Protein AF-A0A936SMJ1-F1 (afdb_monomer)

Secondary structure (DSSP, 8-state):
-EEEEES-EEEE--TT--EEEEEEEEES-EEESS--EEEEE---SSS-EEEEEEETT--EEEEEEEEES-EEEE--

Foldseek 3Di:
DAEDAAEEAEAADAQPDWEKEKEKEAAEEEEEPADWAWPDWAPDPDSITITITTGHHDYHYHYYYYYHYYYYYHHD

Solvent-accessible surface area (backbone atoms only — not comparable to full-atom values): 4120 Å² total; per-residue (Å²): 124,49,77,44,64,74,45,62,50,76,44,72,44,64,90,84,52,42,24,32,38,40,41,35,29,27,58,59,52,80,49,60,72,58,76,63,50,75,77,42,73,56,85,40,98,58,74,49,34,38,40,32,27,34,23,72,87,40,88,48,75,49,43,38,39,24,38,43,21,33,42,37,40,34,65,112

pLDDT: mean 90.18, std 7.84, range [62.94, 96.5]

Sequence (76 aa):
MFGTSNGSIRLALPQDTSCTVSATYGFGKFNSDLPVETLTENISEGPVKITVGRIGSGDAILRVTTINGSISIKKP

Nearest PDB structures (foldseek):
  5u1r-assembly1_C  TM=3.974E-01  e=9.872E+00  Homo sapiens

Radius of gyration: 11.6 Å; Cα contacts (8 Å, |Δi|>4): 202; chains: 1; bounding box: 32×19×30 Å

Structure (mmCIF, N/CA/C/O backbone):
data_AF-A0A936SMJ1-F1
#
_entry.id   AF-A0A936SMJ1-F1
#
loop_
_atom_site.group_PDB
_atom_site.id
_atom_site.type_symbol
_atom_site.label_atom_id
_atom_site.label_alt_id
_atom_site.label_comp_id
_atom_site.label_asym_id
_atom_site.label_entity_id
_atom_site.label_seq_id
_atom_site.pdbx_PDB_ins_code
_atom_site.Cartn_x
_atom_site.Cartn_y
_atom_site.Cartn_z
_atom_site.occupancy
_atom_site.B_iso_or_equiv
_atom_site.auth_seq_id
_atom_site.auth_comp_id
_atom_site.auth_asym_id
_atom_site.auth_atom_id
_atom_site.pdbx_PDB_model_num
ATOM 1 N N . MET A 1 1 ? 0.569 -11.909 0.820 1.00 80.38 1 MET A N 1
ATOM 2 C CA . MET A 1 1 ? 1.317 -10.990 -0.068 1.00 80.38 1 MET A CA 1
ATOM 3 C C . MET A 1 1 ? 0.717 -11.114 -1.453 1.00 80.38 1 MET A C 1
ATOM 5 O O . MET A 1 1 ? 0.522 -12.241 -1.889 1.00 80.38 1 MET A O 1
ATOM 9 N N . PHE A 1 2 ? 0.405 -9.995 -2.106 1.00 91.25 2 PHE A N 1
ATOM 10 C CA . PHE A 1 2 ? -0.116 -9.971 -3.478 1.00 91.25 2 PHE A CA 1
ATOM 11 C C . PHE A 1 2 ? 0.886 -9.261 -4.387 1.00 91.25 2 PHE A C 1
ATOM 13 O O . PHE A 1 2 ? 1.398 -8.205 -4.016 1.00 91.25 2 PHE A O 1
ATOM 20 N N . GLY A 1 3 ? 1.183 -9.833 -5.554 1.00 94.50 3 GLY A N 1
ATOM 21 C CA . GLY A 1 3 ? 2.231 -9.319 -6.429 1.00 94.50 3 GLY A CA 1
ATOM 22 C C . GLY A 1 3 ? 1.983 -9.602 -7.905 1.00 94.50 3 GLY A C 1
ATOM 23 O O . GLY A 1 3 ? 1.506 -10.678 -8.254 1.00 94.50 3 GLY A O 1
ATOM 24 N N . THR A 1 4 ? 2.332 -8.647 -8.764 1.00 94.19 4 THR A N 1
ATOM 25 C CA . THR A 1 4 ? 2.443 -8.843 -10.219 1.00 94.19 4 THR A CA 1
ATOM 26 C C . THR A 1 4 ? 3.562 -7.971 -10.783 1.00 94.19 4 THR A C 1
ATOM 28 O O . THR A 1 4 ? 3.906 -6.954 -10.198 1.00 94.19 4 THR A O 1
ATOM 31 N N . SER A 1 5 ? 4.134 -8.324 -11.929 1.00 91.62 5 SER A N 1
ATOM 32 C CA . SER A 1 5 ? 5.074 -7.437 -12.633 1.00 91.62 5 SER A CA 1
ATOM 33 C C . SER A 1 5 ? 4.353 -6.522 -13.622 1.00 91.62 5 SER A C 1
ATOM 35 O O . SER A 1 5 ? 4.771 -5.387 -13.827 1.00 91.62 5 SER A O 1
ATOM 37 N N . ASN A 1 6 ? 3.242 -6.992 -14.195 1.00 92.81 6 ASN A N 1
ATOM 38 C CA . ASN A 1 6 ? 2.449 -6.272 -15.184 1.00 92.81 6 ASN A CA 1
ATOM 39 C C . ASN A 1 6 ? 0.972 -6.370 -14.809 1.00 92.81 6 ASN A C 1
ATOM 41 O O . ASN A 1 6 ? 0.398 -7.460 -14.778 1.00 92.81 6 ASN A O 1
ATOM 45 N N . GLY A 1 7 ? 0.361 -5.228 -14.518 1.00 93.56 7 GLY A N 1
ATOM 46 C CA . GLY A 1 7 ? -1.042 -5.138 -14.141 1.00 93.56 7 GLY A CA 1
ATOM 47 C C . GLY A 1 7 ? -1.259 -4.326 -12.871 1.00 93.56 7 GLY A C 1
ATOM 48 O O . GLY A 1 7 ? -0.392 -4.196 -12.004 1.00 93.56 7 GLY A O 1
ATOM 49 N N . SER A 1 8 ? -2.461 -3.765 -12.769 1.00 95.31 8 SER A N 1
ATOM 50 C CA . SER A 1 8 ? -2.888 -3.052 -11.568 1.00 95.31 8 SER A CA 1
ATOM 51 C C . SER A 1 8 ? -3.496 -4.021 -10.561 1.00 95.31 8 SER A C 1
ATOM 53 O O . SER A 1 8 ? -4.240 -4.924 -10.941 1.00 95.31 8 SER A O 1
ATOM 55 N N . ILE A 1 9 ? -3.225 -3.798 -9.279 1.00 96.31 9 ILE A N 1
ATOM 56 C CA . ILE A 1 9 ? -3.831 -4.560 -8.186 1.00 96.31 9 ILE A CA 1
ATOM 57 C C . ILE A 1 9 ? -4.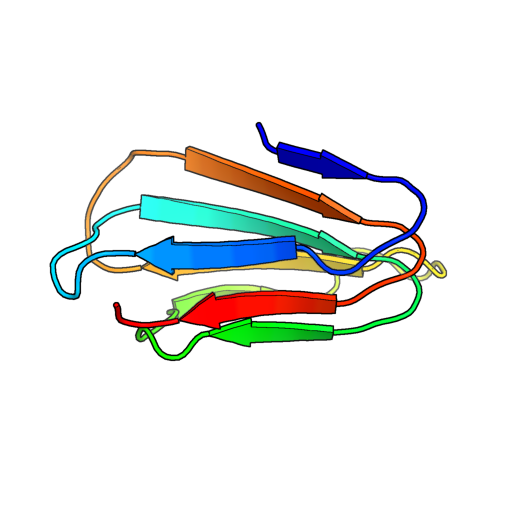957 -3.720 -7.589 1.00 96.31 9 ILE A C 1
ATOM 59 O O . ILE A 1 9 ? -4.752 -2.566 -7.207 1.00 96.31 9 ILE A O 1
ATOM 63 N N . ARG A 1 10 ? -6.153 -4.305 -7.511 1.00 96.00 10 ARG A N 1
ATOM 64 C CA . ARG A 1 10 ? -7.332 -3.696 -6.892 1.00 96.00 10 ARG A CA 1
ATOM 65 C C . ARG A 1 10 ? -7.769 -4.563 -5.723 1.00 96.00 10 ARG A C 1
ATOM 67 O O . ARG A 1 10 ? -7.998 -5.753 -5.908 1.00 96.00 10 ARG A O 1
ATOM 74 N N . LEU A 1 11 ? -7.866 -3.968 -4.542 1.00 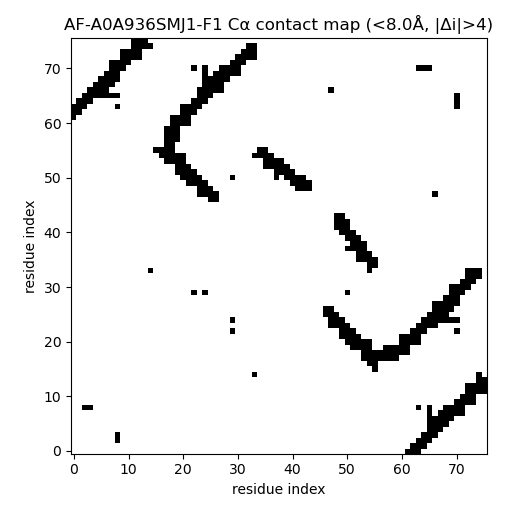94.56 11 LEU A N 1
ATOM 75 C CA . LEU A 1 11 ? -8.299 -4.642 -3.324 1.00 94.56 11 LEU A CA 1
ATOM 76 C C . LEU A 1 11 ? -9.587 -3.992 -2.833 1.00 94.56 11 LEU A C 1
ATOM 78 O O . LEU A 1 11 ? -9.632 -2.773 -2.686 1.00 94.56 11 LEU A O 1
ATOM 82 N N . ALA A 1 12 ? -10.609 -4.804 -2.580 1.00 95.06 12 ALA A N 1
ATOM 83 C CA . ALA A 1 12 ? -11.802 -4.381 -1.859 1.00 95.06 12 ALA A CA 1
ATOM 84 C C . ALA A 1 12 ? -11.609 -4.738 -0.383 1.00 95.06 12 ALA A C 1
ATOM 86 O O . ALA A 1 12 ? -11.442 -5.913 -0.056 1.00 95.06 12 ALA A O 1
ATOM 87 N N . LEU A 1 13 ? -11.570 -3.732 0.488 1.00 93.44 13 LEU A N 1
ATOM 88 C CA . LEU A 1 13 ? -11.362 -3.907 1.925 1.00 93.44 13 LEU A CA 1
ATOM 89 C C . LEU A 1 13 ? -12.567 -3.346 2.696 1.00 93.44 13 LEU A C 1
ATOM 91 O O . LEU A 1 13 ? -13.005 -2.235 2.383 1.00 93.44 13 LEU A O 1
ATOM 95 N N . PRO A 1 14 ? -13.095 -4.069 3.703 1.00 92.94 14 PRO A N 1
ATOM 96 C CA . PRO A 1 14 ? -14.145 -3.561 4.586 1.00 92.94 14 PRO A CA 1
ATOM 97 C C . PRO A 1 14 ? -13.792 -2.209 5.221 1.00 92.94 14 PRO A C 1
ATOM 99 O O . PRO A 1 14 ? -12.620 -1.910 5.458 1.00 92.94 14 PRO A O 1
ATOM 102 N N . GLN A 1 15 ? -14.798 -1.388 5.529 1.00 90.38 15 GLN A N 1
ATOM 103 C CA . GLN A 1 15 ? -14.584 -0.048 6.093 1.00 90.38 15 GLN A CA 1
ATOM 104 C C . GLN A 1 15 ? -13.923 -0.069 7.483 1.00 90.38 15 GLN A C 1
ATOM 106 O O . GLN A 1 15 ? -13.220 0.875 7.837 1.00 90.38 15 GLN A O 1
ATOM 111 N N . ASP A 1 16 ? -14.130 -1.136 8.245 1.00 92.50 16 ASP A N 1
ATOM 112 C CA . ASP A 1 16 ? -13.559 -1.395 9.568 1.00 92.50 16 ASP A CA 1
ATOM 113 C C . ASP A 1 16 ? -12.198 -2.112 9.510 1.00 92.50 16 ASP A C 1
ATOM 115 O O . ASP A 1 16 ? -11.666 -2.534 10.538 1.00 92.50 16 ASP A O 1
ATOM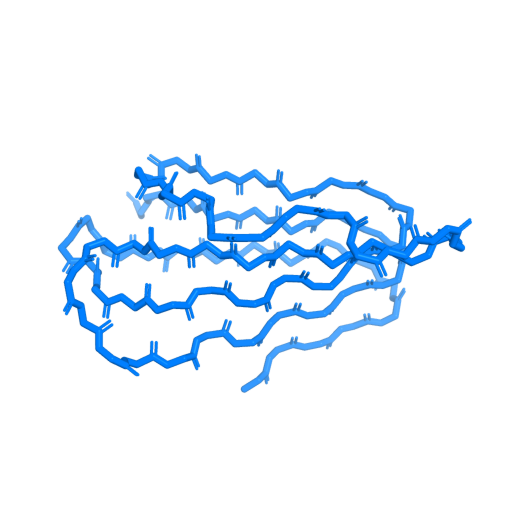 119 N N . THR A 1 17 ? -11.603 -2.232 8.317 1.00 93.44 17 THR A N 1
ATOM 120 C CA . THR A 1 17 ? -10.267 -2.815 8.154 1.00 93.44 17 THR A CA 1
ATOM 121 C C . THR A 1 17 ? -9.245 -2.068 9.003 1.00 93.44 17 THR A C 1
ATOM 123 O O . THR A 1 17 ? -9.172 -0.841 8.987 1.00 93.44 17 THR A O 1
ATOM 126 N N . SER A 1 18 ? -8.402 -2.834 9.693 1.00 94.75 18 SER A N 1
ATOM 127 C CA . SER A 1 18 ? -7.386 -2.319 10.603 1.00 94.75 18 SER A CA 1
ATOM 128 C C . SER A 1 18 ? -6.051 -3.016 10.319 1.00 94.75 18 SER A C 1
ATOM 130 O O . SER A 1 18 ? -5.864 -4.181 10.673 1.00 94.75 18 SER A O 1
ATOM 132 N N . CYS A 1 19 ? -5.149 -2.355 9.589 1.00 94.25 19 CYS A N 1
ATOM 133 C CA . CYS A 1 19 ? -3.877 -2.929 9.148 1.00 94.25 19 CYS A CA 1
ATOM 134 C C . CYS A 1 19 ? -2.839 -1.869 8.749 1.00 94.25 19 CY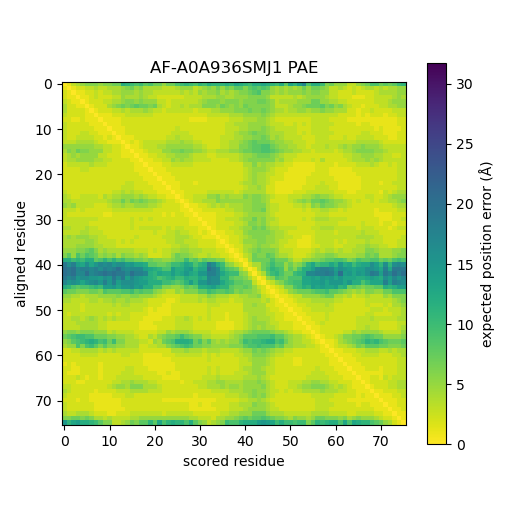S A C 1
ATOM 136 O O . CYS A 1 19 ? -3.164 -0.736 8.408 1.00 94.25 19 CYS A O 1
ATOM 138 N N . THR A 1 20 ? -1.574 -2.268 8.703 1.00 95.19 20 THR A N 1
ATOM 139 C CA . THR A 1 20 ? -0.501 -1.535 8.029 1.00 95.19 20 THR A CA 1
ATOM 140 C C . THR A 1 20 ? -0.369 -2.032 6.591 1.00 95.19 20 THR A C 1
ATOM 142 O O . THR A 1 20 ? -0.164 -3.220 6.342 1.00 95.19 20 THR A O 1
ATOM 145 N N . VAL A 1 21 ? -0.450 -1.125 5.628 1.00 94.25 21 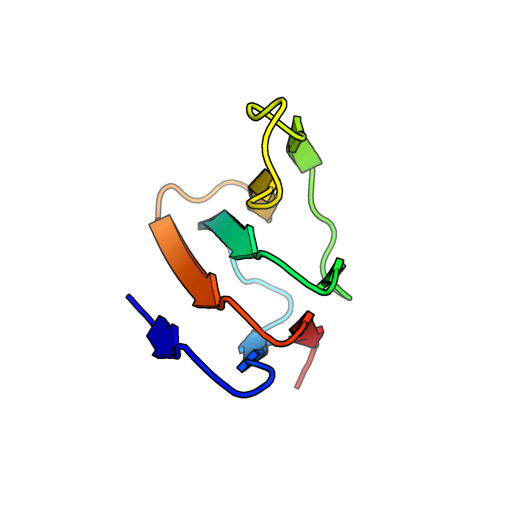VAL A N 1
ATOM 146 C CA . VAL A 1 21 ? -0.247 -1.391 4.206 1.00 94.25 21 VAL A CA 1
ATOM 147 C C . VAL A 1 21 ? 1.180 -1.027 3.825 1.00 94.25 21 VAL A C 1
ATOM 149 O O . VAL A 1 21 ? 1.632 0.090 4.057 1.00 94.25 21 VAL A O 1
ATOM 152 N N . SER A 1 22 ? 1.878 -1.964 3.192 1.00 94.75 22 SER A N 1
ATOM 153 C CA . SER A 1 22 ? 3.156 -1.729 2.528 1.00 94.75 22 SER A CA 1
ATOM 154 C C . SER A 1 22 ? 2.960 -1.942 1.029 1.00 94.75 22 SER A C 1
ATOM 156 O O . SER A 1 22 ? 2.789 -3.074 0.561 1.00 94.75 22 SER A O 1
ATOM 158 N N . ALA A 1 23 ? 2.917 -0.835 0.292 1.00 94.25 23 ALA A N 1
ATOM 159 C CA . ALA A 1 23 ? 2.709 -0.794 -1.145 1.00 94.25 23 ALA A CA 1
ATOM 160 C C . ALA A 1 23 ? 4.036 -0.504 -1.852 1.00 94.25 23 ALA A C 1
ATOM 162 O O . ALA A 1 23 ? 4.699 0.490 -1.569 1.00 94.25 23 ALA A O 1
ATOM 163 N N . THR A 1 24 ? 4.417 -1.364 -2.789 1.00 94.50 24 THR A N 1
ATOM 164 C CA . THR A 1 24 ? 5.581 -1.164 -3.661 1.00 94.50 24 THR A CA 1
ATOM 165 C C . THR A 1 24 ? 5.104 -1.076 -5.103 1.00 94.50 24 THR A C 1
ATOM 167 O O . THR A 1 24 ? 4.440 -1.995 -5.580 1.00 94.50 24 THR A O 1
ATOM 170 N N . TYR A 1 25 ? 5.400 0.021 -5.793 1.00 92.69 25 TYR A N 1
ATOM 171 C CA . TYR A 1 25 ? 4.952 0.253 -7.166 1.00 92.69 25 TYR A CA 1
ATOM 172 C C . TYR A 1 25 ? 6.017 0.961 -8.000 1.00 92.69 25 TYR A C 1
ATOM 174 O O . TYR A 1 25 ? 6.630 1.912 -7.535 1.00 92.69 25 TYR A O 1
ATOM 182 N N . GLY A 1 26 ? 6.245 0.506 -9.231 1.00 89.81 26 GLY A N 1
ATOM 183 C CA . GLY A 1 26 ? 7.147 1.171 -10.177 1.00 89.81 26 GLY A CA 1
ATOM 184 C C . GLY A 1 26 ? 6.455 2.295 -10.949 1.00 89.81 26 GLY A C 1
ATOM 185 O O . GLY A 1 26 ? 6.294 3.424 -10.481 1.00 89.81 26 GLY A O 1
ATOM 186 N N . PHE A 1 27 ? 5.983 1.953 -12.143 1.00 88.06 27 PHE A N 1
ATOM 187 C CA . PHE A 1 27 ? 5.226 2.822 -13.034 1.00 88.06 27 PHE A CA 1
ATOM 188 C C . PHE A 1 27 ? 3.737 2.781 -12.683 1.00 88.06 27 PHE A C 1
ATOM 190 O O . PHE A 1 27 ? 2.969 1.956 -13.185 1.00 88.06 27 PHE A O 1
ATOM 197 N N . GLY A 1 28 ? 3.328 3.687 -11.798 1.00 89.75 28 GLY A N 1
ATOM 198 C CA . GLY A 1 28 ? 1.942 3.843 -11.378 1.00 89.75 28 GLY A CA 1
ATOM 199 C C . GLY A 1 28 ? 1.812 4.680 -10.114 1.00 89.75 28 GLY A C 1
ATOM 200 O O . GLY A 1 28 ? 2.687 5.481 -9.778 1.00 89.75 28 GLY A O 1
ATOM 201 N N . LYS A 1 29 ? 0.693 4.497 -9.415 1.00 91.75 29 LYS A N 1
ATOM 202 C CA . LYS A 1 29 ? 0.411 5.166 -8.144 1.00 91.75 29 LYS A CA 1
ATOM 203 C C . LYS A 1 29 ? -0.295 4.238 -7.166 1.00 91.75 29 LYS A C 1
ATOM 205 O O . LYS A 1 29 ? -0.999 3.311 -7.573 1.00 91.75 29 LYS A O 1
ATOM 210 N N . PHE A 1 30 ? -0.144 4.534 -5.884 1.00 92.62 30 PHE A N 1
ATOM 211 C CA . PHE A 1 30 ? -0.982 3.994 -4.825 1.00 92.62 30 PHE A CA 1
ATOM 212 C C . PHE A 1 30 ? -2.147 4.955 -4.555 1.00 92.62 30 PHE A C 1
ATOM 214 O O . PHE A 1 30 ? -1.933 6.158 -4.443 1.00 92.62 30 PHE A O 1
ATOM 221 N N . ASN A 1 31 ? -3.378 4.441 -4.485 1.00 94.44 31 ASN A N 1
ATOM 222 C CA . ASN A 1 31 ? -4.549 5.198 -4.029 1.00 94.44 31 ASN A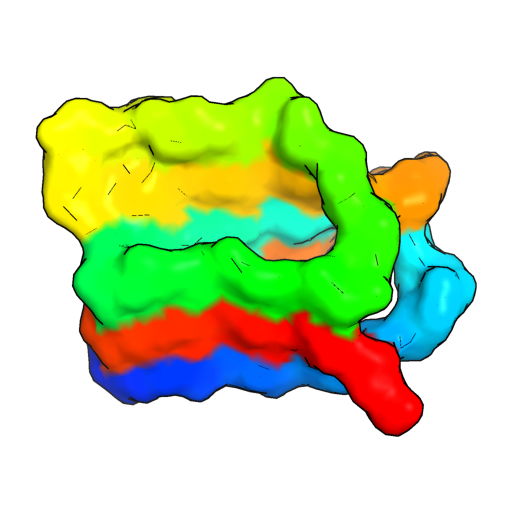 CA 1
ATOM 223 C C . ASN A 1 31 ? -5.371 4.350 -3.055 1.00 94.44 31 ASN A C 1
ATOM 225 O O . ASN A 1 31 ? -5.444 3.128 -3.203 1.00 94.44 31 ASN A O 1
ATOM 229 N N . SER A 1 32 ? -6.045 5.004 -2.115 1.00 93.69 32 SER A N 1
ATOM 230 C CA . SER A 1 32 ? -6.931 4.348 -1.157 1.00 93.69 32 SER A CA 1
ATOM 231 C C . SER A 1 32 ? -8.182 5.183 -0.913 1.00 93.69 32 SER A C 1
ATOM 233 O O . SER A 1 32 ? -8.082 6.384 -0.678 1.00 93.69 32 SER A O 1
ATOM 235 N N . ASP A 1 33 ? -9.345 4.530 -0.932 1.00 94.88 33 ASP A N 1
ATOM 236 C CA . ASP A 1 33 ? -10.621 5.105 -0.484 1.00 94.88 33 ASP A CA 1
ATOM 237 C C . ASP A 1 33 ? -10.802 4.989 1.047 1.00 94.88 33 ASP A C 1
ATOM 239 O O . ASP A 1 33 ? -11.712 5.593 1.622 1.00 94.88 33 ASP A O 1
ATOM 243 N N . LEU A 1 34 ? -9.965 4.184 1.714 1.00 92.50 34 LEU A N 1
ATOM 244 C CA . LEU A 1 34 ? -9.874 4.116 3.174 1.00 92.50 34 LEU A CA 1
ATOM 245 C C . LEU A 1 34 ? -8.898 5.182 3.694 1.00 92.50 34 LEU A C 1
ATOM 247 O O . LEU A 1 34 ? -7.909 5.456 3.005 1.00 92.50 34 LEU A O 1
ATOM 251 N N . PRO A 1 35 ? -9.136 5.755 4.890 1.00 92.31 35 PRO A N 1
ATOM 252 C CA . PRO A 1 35 ? -8.220 6.712 5.497 1.00 92.31 35 PRO A CA 1
ATOM 253 C C . PRO A 1 35 ? -6.886 6.021 5.791 1.00 92.31 35 PRO A C 1
ATOM 255 O O . PRO A 1 35 ? -6.815 5.107 6.612 1.00 92.31 35 PRO A O 1
ATOM 258 N N . VAL A 1 36 ? -5.845 6.446 5.078 1.00 91.62 36 VAL A N 1
ATOM 259 C CA . VAL A 1 36 ? -4.475 5.970 5.264 1.00 91.62 36 VAL A CA 1
ATOM 260 C C . VAL A 1 36 ? -3.684 7.077 5.939 1.00 91.62 36 VAL A C 1
ATOM 262 O O . VAL A 1 36 ? -3.538 8.165 5.385 1.00 91.62 36 VAL A O 1
ATOM 265 N N . GLU A 1 37 ? -3.151 6.788 7.117 1.00 93.06 37 GLU A N 1
ATOM 266 C CA . GLU A 1 37 ? -2.108 7.594 7.735 1.00 93.06 37 GLU A CA 1
ATOM 267 C C . GLU A 1 37 ? -0.763 7.170 7.143 1.00 93.06 37 GLU A C 1
ATOM 269 O O . GLU A 1 37 ? -0.304 6.046 7.352 1.00 93.06 37 GLU A O 1
ATOM 274 N N . THR A 1 38 ? -0.139 8.038 6.353 1.00 89.00 38 THR A N 1
ATOM 275 C CA . THR A 1 38 ? 1.159 7.736 5.745 1.00 89.00 38 THR A CA 1
ATOM 276 C C . THR A 1 38 ? 2.245 7.739 6.817 1.00 89.00 38 THR A C 1
ATOM 278 O O . THR A 1 38 ? 2.589 8.787 7.353 1.00 89.00 38 THR A O 1
ATOM 281 N N . LEU A 1 39 ? 2.808 6.565 7.105 1.00 84.62 39 LEU A N 1
ATOM 282 C CA . LEU A 1 39 ? 3.928 6.411 8.035 1.00 84.62 39 LEU A CA 1
ATOM 283 C C . LEU A 1 39 ? 5.266 6.663 7.335 1.00 84.62 39 LEU A C 1
ATOM 285 O O . LEU A 1 39 ? 6.217 7.156 7.937 1.00 84.62 39 LEU A O 1
ATOM 289 N N . THR A 1 40 ? 5.370 6.295 6.057 1.00 82.94 40 THR A N 1
ATOM 290 C CA . THR A 1 40 ? 6.558 6.560 5.243 1.00 82.94 40 THR A CA 1
ATOM 291 C C . THR A 1 40 ? 6.184 6.648 3.769 1.00 82.94 40 THR A C 1
ATOM 293 O O . THR A 1 40 ? 5.474 5.784 3.253 1.00 82.94 40 THR A O 1
ATOM 296 N N . GLU A 1 41 ? 6.690 7.661 3.069 1.00 71.50 41 GLU A N 1
ATOM 297 C CA . GLU A 1 41 ? 6.439 7.858 1.641 1.00 71.50 41 GLU A CA 1
ATOM 298 C C . GLU A 1 41 ? 7.747 7.915 0.844 1.00 71.50 41 GLU A C 1
ATOM 300 O O . GLU A 1 41 ? 8.694 8.577 1.256 1.00 71.50 41 GLU A O 1
ATOM 305 N N . ASN A 1 42 ? 7.776 7.243 -0.313 1.00 64.06 42 ASN A N 1
ATOM 306 C CA . ASN A 1 42 ? 8.815 7.340 -1.345 1.00 64.06 42 ASN A CA 1
ATOM 307 C C . ASN A 1 42 ? 10.259 7.160 -0.836 1.00 64.06 42 ASN A C 1
ATOM 309 O O . ASN A 1 42 ? 11.132 7.975 -1.112 1.00 64.06 42 ASN A O 1
ATOM 313 N N . ILE A 1 43 ? 10.542 6.038 -0.167 1.00 62.94 43 ILE A N 1
ATOM 314 C CA . ILE A 1 43 ? 11.887 5.687 0.351 1.00 62.94 43 ILE A CA 1
ATOM 315 C C . ILE A 1 43 ? 12.895 5.314 -0.765 1.00 62.94 43 ILE A C 1
ATOM 317 O O . ILE A 1 43 ? 13.857 4.592 -0.531 1.00 62.94 43 ILE A O 1
ATOM 321 N N . SER A 1 44 ? 12.671 5.707 -2.016 1.00 64.69 44 SER A N 1
ATOM 322 C CA . SER A 1 44 ? 13.524 5.278 -3.125 1.00 64.69 44 SER A CA 1
ATOM 323 C C . SER A 1 44 ? 13.702 6.390 -4.144 1.00 64.69 44 SER A C 1
ATOM 325 O O . SER A 1 44 ? 12.733 6.922 -4.680 1.00 64.69 44 SER A O 1
ATOM 327 N N . GLU A 1 45 ? 14.970 6.693 -4.424 1.00 63.12 45 GLU A N 1
ATOM 328 C CA . GLU A 1 45 ? 15.420 7.588 -5.496 1.00 63.12 45 GLU A CA 1
ATOM 329 C C . GLU A 1 45 ? 15.312 6.931 -6.891 1.00 63.12 45 GLU A C 1
ATOM 331 O O . GLU A 1 45 ? 15.557 7.572 -7.911 1.00 63.12 45 GLU A O 1
ATOM 336 N N . GLY A 1 46 ? 14.947 5.643 -6.950 1.00 74.62 46 GLY A N 1
ATOM 337 C CA . GLY A 1 46 ? 14.816 4.862 -8.178 1.00 74.62 46 GLY A CA 1
ATOM 338 C C . GLY A 1 46 ? 13.394 4.825 -8.762 1.00 74.62 46 GLY A C 1
ATOM 339 O O . GLY A 1 46 ? 12.453 5.392 -8.208 1.00 74.62 46 GLY A O 1
ATOM 340 N N . PRO A 1 47 ? 13.190 4.094 -9.876 1.00 81.88 47 PRO A N 1
ATOM 341 C CA . PRO A 1 47 ? 11.887 3.996 -10.543 1.00 81.88 47 PRO A CA 1
ATOM 342 C C . PRO A 1 47 ? 10.832 3.242 -9.719 1.00 81.88 47 PRO A C 1
ATOM 344 O O . PRO A 1 47 ? 9.651 3.294 -10.049 1.00 81.88 47 PRO A O 1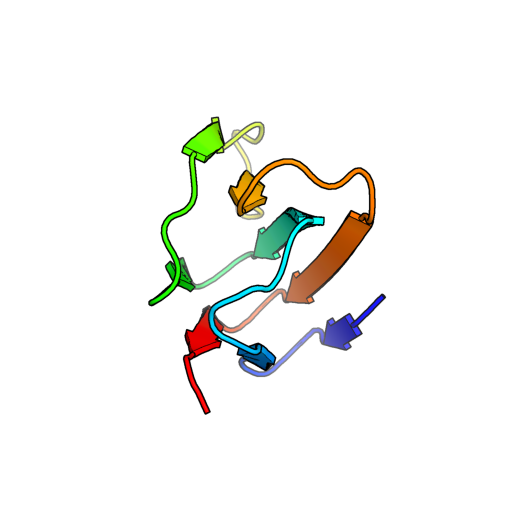
ATOM 347 N N . VAL A 1 48 ? 11.247 2.531 -8.665 1.00 87.44 48 VAL A N 1
ATOM 348 C CA . VAL A 1 48 ? 10.368 1.811 -7.737 1.00 87.44 48 VAL A CA 1
ATOM 349 C C . VAL A 1 48 ? 10.094 2.687 -6.526 1.00 87.44 48 VAL A C 1
ATOM 351 O O . VAL A 1 48 ? 11.024 3.116 -5.859 1.00 87.44 48 VAL A O 1
ATOM 354 N N . LYS A 1 49 ? 8.823 2.912 -6.211 1.00 90.31 49 LYS A N 1
ATOM 355 C CA . LYS A 1 49 ? 8.350 3.676 -5.057 1.00 90.31 49 LYS A CA 1
ATOM 356 C C . LYS A 1 49 ? 7.814 2.732 -3.993 1.00 90.31 49 LYS A C 1
ATOM 358 O O . LYS A 1 49 ? 7.210 1.703 -4.304 1.00 90.31 49 LYS A O 1
ATOM 363 N N . ILE A 1 50 ? 8.029 3.098 -2.735 1.00 91.25 50 ILE A N 1
ATOM 364 C CA . ILE A 1 50 ? 7.530 2.360 -1.577 1.00 91.25 50 ILE A CA 1
ATOM 365 C C . ILE A 1 50 ? 6.752 3.334 -0.701 1.00 91.25 50 ILE A C 1
ATOM 367 O O . ILE A 1 50 ? 7.287 4.367 -0.299 1.00 91.25 50 ILE A O 1
ATOM 371 N N . THR A 1 51 ? 5.512 2.973 -0.387 1.00 91.50 51 THR A N 1
ATOM 372 C CA . THR A 1 51 ? 4.646 3.700 0.542 1.00 91.50 51 THR A CA 1
ATOM 373 C C . THR A 1 51 ? 4.216 2.754 1.648 1.00 91.50 51 THR A C 1
ATOM 375 O O . THR A 1 51 ? 3.710 1.659 1.387 1.00 91.50 51 THR A O 1
ATOM 378 N N . VAL A 1 52 ? 4.413 3.180 2.890 1.00 92.81 52 VAL A N 1
ATOM 379 C CA . VAL A 1 52 ? 3.927 2.492 4.081 1.00 92.81 52 VAL A CA 1
ATOM 380 C C . VAL A 1 52 ? 2.897 3.389 4.744 1.00 92.81 52 VAL A C 1
ATOM 382 O O . VAL A 1 52 ? 3.180 4.542 5.068 1.00 92.81 52 VAL A O 1
ATOM 385 N N . GLY A 1 53 ? 1.696 2.864 4.941 1.00 92.56 53 GLY A N 1
ATOM 386 C CA . GLY A 1 53 ? 0.612 3.595 5.577 1.00 92.56 53 GLY A CA 1
ATOM 387 C C . GLY A 1 53 ? -0.182 2.714 6.525 1.00 92.56 53 GLY A C 1
ATOM 388 O O . GLY A 1 53 ? -0.249 1.500 6.343 1.00 92.56 53 GLY A O 1
ATOM 389 N N . ARG A 1 54 ? -0.781 3.316 7.544 1.00 94.56 54 ARG A N 1
ATOM 390 C CA . ARG A 1 54 ? -1.650 2.643 8.508 1.00 94.56 54 ARG A CA 1
ATOM 391 C C . ARG A 1 54 ? -3.109 2.940 8.178 1.00 94.56 54 ARG A C 1
ATOM 393 O O . ARG A 1 54 ? -3.471 4.080 7.914 1.00 94.56 54 ARG A O 1
ATOM 400 N N . ILE A 1 55 ? -3.937 1.906 8.187 1.00 94.44 55 ILE A N 1
ATOM 401 C CA . ILE A 1 55 ? -5.395 1.981 8.124 1.00 94.44 55 ILE A CA 1
ATOM 402 C C . ILE A 1 55 ? -5.894 1.520 9.491 1.00 94.44 55 ILE A C 1
ATOM 404 O O . ILE A 1 55 ? -5.656 0.378 9.877 1.00 94.44 55 ILE A O 1
ATOM 408 N N . GLY A 1 56 ? -6.553 2.400 10.242 1.00 92.06 56 GLY A N 1
ATOM 409 C CA . GLY A 1 56 ? -7.021 2.081 11.592 1.00 92.06 56 GLY A CA 1
ATOM 410 C C . GLY A 1 56 ? -5.887 1.820 12.597 1.00 92.06 56 GLY A C 1
ATOM 411 O O . GLY A 1 56 ? -4.807 2.402 12.529 1.00 92.06 56 GLY A O 1
ATOM 412 N N . SER A 1 57 ? -6.140 0.951 13.571 1.00 90.69 57 SER A N 1
ATOM 413 C CA . SER A 1 57 ? -5.282 0.710 14.740 1.00 90.69 57 SER A CA 1
ATOM 414 C C . SER A 1 57 ? -4.715 -0.711 14.837 1.00 90.69 57 SER A C 1
ATOM 416 O O . SER A 1 57 ? -4.087 -1.028 15.839 1.00 90.69 57 SER A O 1
ATOM 418 N N . GLY A 1 58 ? -4.891 -1.552 13.823 1.00 87.12 58 GLY A N 1
ATOM 419 C CA . GLY A 1 58 ? -4.507 -2.962 13.846 1.00 87.12 58 GLY A CA 1
ATOM 420 C C . GLY A 1 58 ? -3.069 -3.215 13.401 1.00 87.12 58 GLY A C 1
ATOM 421 O O . GLY A 1 58 ? -2.468 -2.415 12.681 1.00 87.12 58 GLY A O 1
ATOM 422 N N . ASP A 1 59 ? -2.549 -4.380 13.785 1.00 87.94 59 ASP A N 1
ATOM 423 C CA . ASP A 1 59 ? -1.145 -4.759 13.569 1.00 87.94 59 ASP A CA 1
ATOM 424 C C . ASP A 1 59 ? -0.949 -5.729 12.391 1.00 87.94 59 ASP A C 1
ATOM 426 O O . ASP A 1 59 ? 0.168 -6.151 12.089 1.00 87.94 59 ASP A O 1
ATOM 430 N N . ALA A 1 60 ? -2.033 -6.083 11.692 1.00 92.75 60 ALA A N 1
ATOM 431 C CA . ALA A 1 60 ? -1.959 -6.889 10.479 1.00 92.75 60 ALA A CA 1
ATOM 432 C C . ALA A 1 60 ? -1.158 -6.155 9.394 1.00 92.75 60 ALA A C 1
ATOM 434 O O . ALA A 1 60 ? -1.297 -4.946 9.237 1.00 92.75 60 ALA A O 1
ATOM 435 N N . ILE A 1 61 ? -0.351 -6.877 8.610 1.00 94.19 61 ILE A N 1
ATOM 436 C CA . ILE A 1 61 ? 0.471 -6.274 7.551 1.00 94.19 61 ILE A CA 1
ATOM 437 C C . ILE A 1 61 ? 0.012 -6.763 6.177 1.00 94.19 61 ILE A C 1
ATOM 439 O O . ILE A 1 61 ? 0.192 -7.928 5.815 1.00 94.19 61 ILE A O 1
ATOM 443 N N . LEU A 1 62 ? -0.521 -5.846 5.373 1.00 94.31 62 LEU A N 1
ATOM 444 C CA . LEU A 1 62 ? -0.897 -6.075 3.984 1.00 94.31 62 LEU A CA 1
ATOM 445 C C . LEU A 1 62 ? 0.239 -5.628 3.056 1.00 94.31 62 LEU A C 1
ATOM 447 O O . LEU A 1 62 ? 0.499 -4.439 2.895 1.00 94.31 62 LEU A O 1
ATOM 451 N N . ARG A 1 63 ? 0.909 -6.592 2.416 1.00 96.19 63 ARG A N 1
ATOM 452 C CA . ARG A 1 63 ? 1.983 -6.332 1.441 1.00 96.19 63 ARG A CA 1
ATOM 453 C C . ARG A 1 63 ? 1.486 -6.507 0.012 1.00 96.19 63 ARG A C 1
ATOM 455 O O . ARG A 1 63 ? 0.996 -7.593 -0.332 1.00 96.19 63 ARG A O 1
ATOM 462 N N . VAL A 1 64 ? 1.645 -5.461 -0.798 1.00 95.75 64 VAL A N 1
ATOM 463 C CA . VAL A 1 64 ? 1.175 -5.402 -2.187 1.00 95.75 64 VAL A CA 1
ATOM 464 C C . VAL A 1 64 ? 2.264 -4.830 -3.085 1.00 95.75 64 VAL A C 1
ATOM 466 O O . VAL A 1 64 ? 2.808 -3.764 -2.800 1.00 95.75 64 VAL A O 1
ATOM 469 N N . THR A 1 65 ? 2.562 -5.517 -4.186 1.00 96.19 65 THR A N 1
ATOM 470 C CA . THR A 1 65 ? 3.655 -5.132 -5.085 1.00 96.19 65 THR A CA 1
ATOM 471 C C . THR A 1 65 ? 3.224 -5.154 -6.549 1.00 96.19 65 THR A C 1
ATOM 473 O O . THR A 1 65 ? 2.649 -6.134 -7.018 1.00 96.19 65 THR A O 1
ATOM 476 N N . THR A 1 66 ? 3.533 -4.097 -7.296 1.00 95.19 66 THR A N 1
ATOM 477 C CA . THR A 1 66 ? 3.462 -4.094 -8.763 1.00 95.19 66 THR A CA 1
ATOM 478 C C . THR A 1 66 ? 4.651 -3.360 -9.381 1.00 95.19 66 THR A C 1
ATOM 480 O O . THR A 1 66 ? 5.240 -2.504 -8.734 1.00 95.19 66 THR A O 1
ATOM 483 N N . ILE A 1 67 ? 5.048 -3.676 -10.614 1.00 92.56 67 ILE A N 1
ATOM 484 C CA . ILE A 1 67 ? 6.092 -2.911 -11.323 1.00 92.56 67 ILE A CA 1
ATOM 485 C C . ILE A 1 67 ? 5.462 -2.001 -12.375 1.00 92.56 67 ILE A C 1
ATOM 487 O O . ILE A 1 67 ? 5.690 -0.797 -12.335 1.00 92.56 67 ILE A O 1
ATOM 491 N N . ASN A 1 68 ? 4.620 -2.541 -13.257 1.00 91.94 68 ASN A N 1
ATOM 492 C CA . ASN A 1 68 ? 3.892 -1.780 -14.274 1.00 91.94 68 ASN A CA 1
ATOM 493 C C . ASN A 1 68 ? 2.392 -1.806 -13.980 1.00 91.94 68 ASN A C 1
ATOM 495 O O . ASN A 1 68 ? 1.651 -2.664 -14.472 1.00 91.94 68 ASN A O 1
ATOM 499 N N . GLY A 1 69 ? 1.935 -0.871 -13.155 1.00 91.38 69 GLY A N 1
ATOM 500 C CA . GLY A 1 69 ? 0.544 -0.798 -12.738 1.00 91.38 69 GLY A CA 1
ATOM 501 C C . G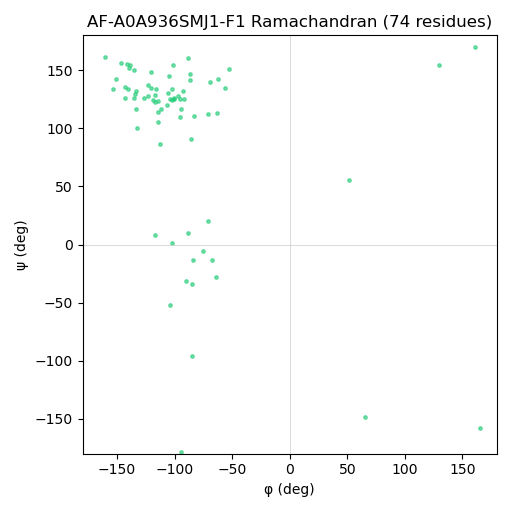LY A 1 69 ? 0.345 0.033 -11.481 1.00 91.38 69 GLY A C 1
ATOM 502 O O . GLY A 1 69 ? 1.286 0.426 -10.798 1.00 91.38 69 GLY A O 1
ATOM 503 N N . SER A 1 70 ? -0.919 0.309 -11.174 1.00 94.25 70 SER A N 1
ATOM 504 C CA . SER A 1 70 ? -1.301 1.018 -9.951 1.00 94.25 70 SER A CA 1
ATOM 505 C C . SER A 1 70 ? -1.815 0.050 -8.892 1.00 94.25 70 SER A C 1
ATOM 507 O O . SER A 1 70 ? -2.344 -1.018 -9.208 1.00 94.25 70 SER A O 1
ATOM 509 N N . ILE A 1 71 ? -1.696 0.445 -7.630 1.00 96.44 71 ILE A N 1
ATOM 510 C CA . ILE A 1 71 ? -2.326 -0.242 -6.502 1.00 96.44 71 ILE A CA 1
ATOM 511 C C . ILE A 1 71 ? -3.504 0.620 -6.055 1.00 96.44 71 ILE A C 1
ATOM 513 O O . ILE A 1 71 ? -3.379 1.837 -5.910 1.00 96.44 71 ILE A O 1
ATOM 517 N N . SER A 1 72 ? -4.679 0.019 -5.893 1.00 96.50 72 SER A N 1
ATO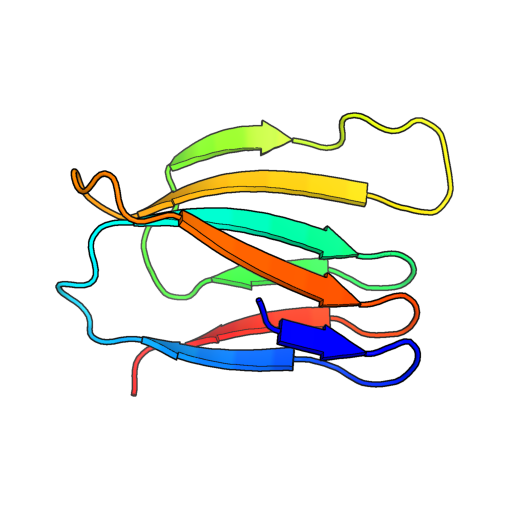M 518 C CA . SER A 1 72 ? -5.882 0.732 -5.459 1.00 96.50 72 SER A CA 1
ATOM 519 C C . SER A 1 72 ? -6.631 -0.051 -4.394 1.00 96.50 72 SER A C 1
ATOM 521 O O . SER A 1 72 ? -6.990 -1.207 -4.616 1.00 96.50 72 SER A O 1
ATOM 523 N N . ILE A 1 73 ? -6.888 0.597 -3.262 1.00 95.38 73 ILE A N 1
ATOM 524 C CA . ILE A 1 73 ? -7.759 0.091 -2.202 1.00 95.38 73 ILE A CA 1
ATOM 525 C C . ILE A 1 73 ? -9.117 0.775 -2.337 1.00 95.38 73 ILE A C 1
ATOM 527 O O . ILE A 1 73 ? -9.204 2.003 -2.369 1.00 95.38 73 ILE A O 1
ATOM 531 N N . LYS A 1 74 ? -10.170 -0.030 -2.436 1.00 95.00 74 LYS A N 1
ATOM 532 C CA . LYS A 1 74 ? -11.559 0.395 -2.587 1.00 95.00 74 LYS A CA 1
ATOM 533 C C . LYS A 1 74 ? -12.393 -0.123 -1.425 1.00 95.00 74 LYS A C 1
ATOM 535 O O . LYS A 1 74 ? -12.123 -1.201 -0.898 1.00 95.00 74 LYS A O 1
ATOM 540 N N . LYS A 1 75 ? -13.413 0.647 -1.052 1.00 88.69 75 LYS A N 1
ATOM 541 C CA . LYS A 1 75 ? -14.520 0.106 -0.259 1.00 88.69 75 LYS A CA 1
ATOM 542 C C . LYS A 1 75 ? -15.314 -0.855 -1.165 1.00 88.69 75 LYS A C 1
ATOM 544 O O . LYS A 1 75 ? -15.409 -0.555 -2.359 1.00 88.69 75 LYS A O 1
ATOM 549 N N . PRO A 1 76 ? -15.771 -2.009 -0.655 1.00 77.56 76 PRO A N 1
ATOM 550 C CA . PRO A 1 76 ? -16.648 -2.907 -1.399 1.00 77.56 76 PRO A CA 1
ATOM 551 C C . PRO A 1 76 ? -17.956 -2.222 -1.810 1.00 77.56 76 PRO A C 1
ATOM 553 O O . PRO A 1 76 ? -18.363 -1.253 -1.125 1.00 77.56 76 PRO A O 1
#

Mean predicted aligned error: 4.01 Å